Protein AF-A0A8X6SE92-F1 (afdb_monomer_lite)

Organism: Trichonephila clavipes (NCBI:txid2585209)

Sequence (86 aa):
MIWINPDQRKLQRILWRENMDEPIKTFELSTVTYGTTSAPFLATRTLKQLALDEAGNFPLGSSVVMSDMYIDDVLTGAETLLEAKN

Secondary structure (DSSP, 8-state):
--BPPGGGGGGSEEEE-SSTTSPPEEEE--B--TTSTTHHHHHHHHHHHHHHHTTTT-HHHHHHHHHSEETTEE----SSTTGGG-

Radius of gyration: 18.8 Å; chains: 1; bounding box: 49×23×49 Å

Foldseek 3Di:
DAFDDPVCQVVQKDWDDDDPPDDIDIDGDGHDDPPDPCLQVVQLVVLLVVLVVCCVVCVPVSVQSVPQDGRPDGDDDDPDPVVVVD

InterPro domains:
  IPR043502 DNA/RNA polymerase superfamily [SSF56672] (2-80)

pLDDT: mean 92.66, std 5.38, range [62.34, 98.0]

Structure (mmCIF, N/CA/C/O backbone):
data_AF-A0A8X6SE92-F1
#
_entry.id   AF-A0A8X6SE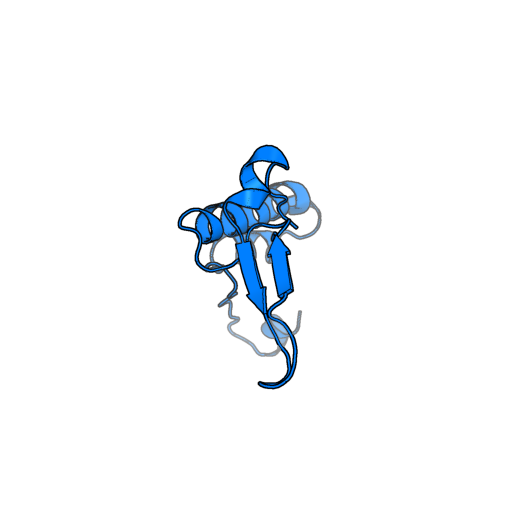92-F1
#
loop_
_atom_site.group_PDB
_atom_site.id
_atom_site.type_symbol
_atom_site.label_atom_id
_atom_site.label_alt_id
_atom_site.label_comp_id
_atom_site.label_asym_id
_atom_site.label_entity_id
_atom_site.label_seq_id
_atom_site.pdbx_PDB_ins_code
_atom_site.Cartn_x
_atom_site.Cartn_y
_atom_site.Cartn_z
_atom_site.occupancy
_atom_site.B_iso_or_equiv
_atom_site.auth_seq_id
_atom_site.auth_comp_id
_atom_site.auth_asym_id
_atom_site.auth_atom_id
_atom_site.pdbx_PDB_model_num
ATOM 1 N N . MET A 1 1 ? -5.410 -2.777 -3.311 1.00 79.50 1 MET A N 1
ATOM 2 C CA . MET A 1 1 ? -4.220 -2.197 -3.980 1.00 79.50 1 MET A CA 1
ATOM 3 C C . MET A 1 1 ? -4.641 -0.966 -4.766 1.00 79.50 1 MET A C 1
ATOM 5 O O . MET A 1 1 ? -5.697 -1.005 -5.387 1.00 79.50 1 MET A O 1
ATOM 9 N N . ILE A 1 2 ? -3.844 0.105 -4.736 1.00 90.62 2 ILE A N 1
ATOM 10 C CA . ILE A 1 2 ? -4.129 1.353 -5.461 1.00 90.62 2 ILE A CA 1
ATOM 11 C C . ILE A 1 2 ? -3.355 1.325 -6.779 1.00 90.62 2 ILE A C 1
ATOM 13 O O . ILE A 1 2 ? -2.124 1.325 -6.778 1.00 90.62 2 ILE A O 1
ATOM 17 N N . TRP A 1 3 ? -4.070 1.255 -7.899 1.00 94.62 3 TRP A N 1
ATOM 18 C CA . TRP A 1 3 ? -3.467 1.161 -9.227 1.00 94.62 3 TRP A CA 1
ATOM 19 C C . TRP A 1 3 ? -3.015 2.523 -9.741 1.00 94.62 3 TRP A C 1
ATOM 21 O O . TRP A 1 3 ? -3.725 3.519 -9.616 1.00 94.62 3 TRP A O 1
ATOM 31 N N . ILE A 1 4 ? -1.848 2.545 -10.378 1.00 93.81 4 ILE A N 1
ATOM 32 C CA . ILE A 1 4 ? -1.364 3.709 -11.115 1.00 93.81 4 ILE A CA 1
ATOM 33 C C . ILE A 1 4 ? -2.002 3.694 -12.498 1.00 93.81 4 ILE A C 1
ATOM 35 O O . ILE A 1 4 ? -2.065 2.644 -13.159 1.00 93.81 4 ILE A O 1
ATOM 39 N N . ASN A 1 5 ? -2.455 4.874 -12.930 1.00 94.50 5 ASN A N 1
ATOM 40 C CA . ASN A 1 5 ? -2.957 5.091 -14.279 1.00 94.50 5 ASN A CA 1
ATOM 41 C C . ASN A 1 5 ? -1.935 4.532 -15.294 1.00 94.50 5 ASN A C 1
ATOM 43 O O . ASN A 1 5 ? -0.761 4.903 -15.205 1.00 94.50 5 ASN A O 1
ATOM 47 N N . PRO A 1 6 ? -2.341 3.652 -16.232 1.00 96.38 6 PRO A N 1
ATOM 48 C CA . PRO A 1 6 ? -1.448 3.076 -17.237 1.00 96.38 6 PRO A CA 1
ATOM 49 C C . PRO A 1 6 ? -0.511 4.090 -17.908 1.00 96.38 6 PRO A C 1
ATOM 51 O O . PRO A 1 6 ? 0.682 3.815 -18.031 1.00 96.38 6 PRO A O 1
ATOM 54 N N . ASP A 1 7 ? -0.997 5.294 -18.219 1.00 97.00 7 ASP A N 1
ATOM 55 C CA . ASP A 1 7 ? -0.216 6.344 -18.890 1.00 97.00 7 ASP A CA 1
ATOM 56 C C . ASP A 1 7 ? 0.918 6.920 -18.022 1.00 97.00 7 ASP A C 1
ATOM 58 O O . ASP A 1 7 ? 1.879 7.506 -18.534 1.00 97.00 7 ASP A O 1
ATOM 62 N N . GLN A 1 8 ? 0.822 6.751 -16.700 1.00 94.62 8 GLN A N 1
ATOM 63 C CA . GLN A 1 8 ? 1.783 7.241 -15.711 1.00 94.62 8 GLN A CA 1
ATOM 64 C C . GLN A 1 8 ? 2.772 6.169 -15.236 1.00 94.62 8 GLN A C 1
ATOM 66 O O . GLN A 1 8 ? 3.773 6.517 -14.611 1.00 94.62 8 GLN A O 1
ATOM 71 N N . ARG A 1 9 ? 2.565 4.882 -15.549 1.00 94.50 9 ARG A N 1
ATOM 72 C CA . ARG A 1 9 ? 3.442 3.783 -15.080 1.00 94.50 9 ARG A CA 1
ATOM 73 C C . ARG A 1 9 ? 4.882 3.908 -15.573 1.00 94.50 9 ARG A C 1
ATOM 75 O O . ARG A 1 9 ? 5.814 3.598 -14.836 1.00 94.50 9 ARG A O 1
ATOM 82 N N . LYS A 1 10 ? 5.078 4.496 -16.756 1.00 94.88 10 LYS A N 1
ATOM 83 C CA . LYS A 1 10 ? 6.405 4.842 -17.295 1.00 94.88 10 LYS A CA 1
ATOM 84 C C . LYS A 1 10 ? 7.223 5.783 -16.399 1.00 94.88 10 LYS A C 1
ATOM 86 O O . LYS A 1 10 ? 8.442 5.826 -16.532 1.00 94.88 10 LYS A O 1
ATOM 91 N N . LEU A 1 11 ? 6.571 6.537 -15.506 1.00 93.31 11 LEU A N 1
ATOM 92 C CA . LEU A 1 11 ? 7.222 7.411 -14.520 1.00 93.31 11 LEU A CA 1
ATOM 93 C C . LEU A 1 11 ? 7.693 6.645 -13.274 1.00 93.31 11 LEU A C 1
ATOM 95 O O . LEU A 1 11 ? 8.370 7.217 -12.430 1.00 93.31 11 LEU A O 1
ATOM 99 N N . GLN A 1 12 ? 7.326 5.370 -13.147 1.00 94.06 12 GLN A N 1
ATOM 100 C CA . GLN A 1 12 ? 7.621 4.498 -12.010 1.00 94.06 12 GLN A CA 1
ATOM 101 C C . GLN A 1 12 ? 8.525 3.342 -12.450 1.00 94.06 12 GLN A C 1
ATOM 103 O O . GLN A 1 12 ? 8.258 2.171 -12.169 1.00 94.06 12 GLN A O 1
ATOM 108 N N . ARG A 1 13 ? 9.569 3.670 -13.219 1.00 95.06 13 ARG A N 1
ATOM 109 C CA . ARG A 1 13 ? 10.527 2.690 -13.732 1.00 95.06 13 ARG A CA 1
ATOM 110 C C . ARG A 1 13 ? 11.597 2.373 -12.705 1.00 95.06 13 ARG A C 1
ATOM 112 O O . ARG A 1 13 ? 12.187 3.279 -12.125 1.00 95.06 13 ARG A O 1
ATOM 119 N N . ILE A 1 14 ? 11.893 1.089 -12.561 1.00 95.38 14 ILE A N 1
ATOM 120 C CA . ILE A 1 14 ? 13.028 0.603 -11.782 1.00 95.38 14 ILE A CA 1
ATOM 121 C C . ILE A 1 14 ? 13.955 -0.223 -12.667 1.00 95.38 14 ILE A C 1
ATOM 123 O O . ILE A 1 14 ? 13.521 -0.859 -13.631 1.00 95.38 14 ILE A O 1
ATOM 127 N N . LEU A 1 15 ? 15.235 -0.208 -12.316 1.00 96.81 15 LEU A N 1
ATOM 128 C CA . LEU A 1 15 ? 16.255 -1.064 -12.904 1.00 96.81 15 LEU A CA 1
ATOM 129 C C . LEU A 1 15 ? 16.553 -2.200 -11.931 1.00 96.81 15 LEU A C 1
ATOM 131 O O . LEU A 1 15 ? 16.694 -1.963 -10.732 1.00 96.81 15 LEU A O 1
ATOM 135 N N . TRP A 1 16 ? 16.657 -3.421 -12.440 1.00 97.25 16 TRP A N 1
ATOM 136 C CA . TRP A 1 16 ? 16.913 -4.599 -11.620 1.00 97.25 16 TRP A CA 1
ATOM 137 C C . TRP A 1 16 ? 17.798 -5.605 -12.349 1.00 97.25 16 TRP A C 1
ATOM 139 O O . TRP A 1 16 ? 17.637 -5.848 -13.543 1.00 97.25 16 TRP A O 1
ATOM 149 N N . ARG A 1 17 ? 18.708 -6.228 -11.608 1.00 97.75 17 ARG A N 1
ATOM 150 C CA . ARG A 1 17 ? 19.462 -7.419 -12.010 1.00 97.75 17 ARG A CA 1
ATOM 151 C C . ARG A 1 17 ? 19.786 -8.217 -10.756 1.00 97.75 17 ARG A C 1
ATOM 153 O O . ARG A 1 17 ? 19.957 -7.622 -9.696 1.00 97.75 17 ARG A O 1
ATOM 160 N N . GLU A 1 18 ? 19.868 -9.532 -10.889 1.00 96.56 18 GLU A N 1
ATOM 161 C CA . GLU A 1 18 ? 20.188 -10.417 -9.767 1.00 96.56 18 GLU A CA 1
ATOM 162 C C . GLU A 1 18 ? 21.701 -10.471 -9.525 1.00 96.56 18 GLU A C 1
ATOM 164 O O . GLU A 1 18 ? 22.160 -10.296 -8.400 1.00 96.56 18 GLU A O 1
ATOM 169 N N . ASN A 1 19 ? 22.476 -10.591 -10.607 1.00 96.50 19 ASN A N 1
ATOM 170 C CA . ASN A 1 19 ? 23.930 -10.726 -10.578 1.00 96.50 19 ASN A CA 1
ATOM 171 C C . ASN A 1 19 ? 24.605 -9.699 -11.501 1.00 96.50 19 ASN A C 1
ATOM 173 O O . ASN A 1 19 ? 23.981 -9.172 -12.423 1.00 96.50 19 ASN A O 1
ATOM 177 N N . MET A 1 20 ? 25.894 -9.416 -11.285 1.00 95.38 20 MET A N 1
ATOM 178 C CA . MET A 1 20 ? 26.647 -8.431 -12.084 1.00 95.38 20 MET A CA 1
ATOM 179 C C . MET A 1 20 ? 26.793 -8.825 -13.559 1.00 95.38 20 MET A C 1
ATOM 181 O O . MET A 1 20 ? 26.859 -7.934 -14.407 1.00 95.38 20 MET A O 1
ATOM 185 N N . ASP A 1 21 ? 26.802 -10.129 -13.838 1.00 97.06 21 ASP A N 1
ATOM 186 C CA . ASP A 1 21 ? 26.964 -10.702 -15.178 1.00 97.06 21 ASP A CA 1
ATOM 187 C C . ASP A 1 21 ? 25.656 -10.720 -15.988 1.00 97.06 21 ASP A C 1
ATOM 189 O O . ASP A 1 21 ? 25.666 -10.971 -17.193 1.00 97.06 21 ASP A O 1
ATOM 193 N N . GLU A 1 22 ? 24.517 -10.439 -15.349 1.00 97.00 22 GLU A N 1
ATOM 194 C CA . GLU A 1 22 ? 2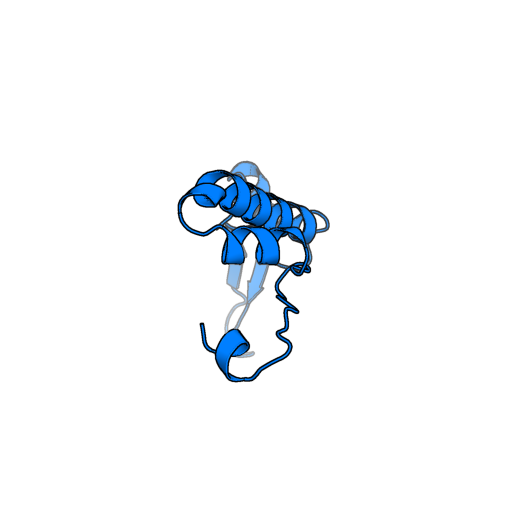3.221 -10.383 -16.020 1.00 97.00 22 GLU A CA 1
ATOM 195 C C . GLU A 1 22 ? 22.923 -8.996 -16.607 1.00 97.00 22 GLU A C 1
ATOM 197 O O . GLU A 1 22 ? 23.271 -7.964 -16.014 1.00 97.00 22 GLU A O 1
ATOM 202 N N . PRO A 1 23 ? 22.206 -8.937 -17.747 1.00 97.25 23 PRO A N 1
ATOM 203 C CA . PRO A 1 23 ? 21.733 -7.673 -18.287 1.00 97.25 23 PRO A CA 1
ATOM 204 C C . PRO A 1 23 ? 20.755 -7.000 -17.317 1.00 97.25 23 PRO A C 1
ATOM 206 O O . PRO A 1 23 ? 19.891 -7.646 -16.718 1.00 97.25 23 PRO A O 1
ATOM 209 N N . ILE A 1 24 ? 20.857 -5.674 -17.205 1.00 97.38 24 ILE A N 1
ATOM 210 C CA . ILE A 1 24 ? 19.909 -4.871 -16.428 1.00 97.38 24 ILE A CA 1
ATOM 211 C C . ILE A 1 24 ? 18.527 -4.958 -17.082 1.00 97.38 24 ILE A C 1
ATOM 213 O O . ILE A 1 24 ? 18.357 -4.635 -18.257 1.00 97.38 24 ILE A O 1
ATOM 217 N N . LYS A 1 25 ? 17.534 -5.367 -16.294 1.00 97.81 25 LYS A N 1
ATOM 218 C CA . LYS A 1 25 ? 16.117 -5.389 -16.657 1.00 97.81 25 LYS A CA 1
ATOM 219 C C . LYS A 1 25 ? 15.465 -4.079 -16.221 1.00 97.81 25 LYS A C 1
ATOM 221 O O . LYS A 1 25 ? 15.816 -3.520 -15.182 1.00 97.81 25 LYS A O 1
ATOM 226 N N . THR A 1 26 ? 14.483 -3.624 -16.991 1.00 97.56 26 THR A N 1
ATOM 227 C CA . THR A 1 26 ? 13.664 -2.451 -16.659 1.00 97.56 26 THR A CA 1
ATOM 228 C C . THR A 1 26 ? 12.241 -2.905 -16.376 1.00 97.56 26 THR A C 1
ATOM 230 O O . THR A 1 26 ? 11.649 -3.609 -17.193 1.00 97.56 26 THR A O 1
ATOM 233 N N . PHE A 1 27 ? 11.684 -2.475 -15.248 1.00 96.06 27 PHE A N 1
ATOM 234 C CA . PHE A 1 27 ? 10.309 -2.769 -14.849 1.00 96.06 27 PHE A CA 1
ATOM 235 C C . PHE A 1 27 ? 9.523 -1.479 -14.630 1.00 96.06 27 PHE A C 1
ATOM 237 O O . PHE A 1 27 ? 10.100 -0.463 -14.253 1.00 96.06 27 PHE A O 1
ATOM 244 N N . GLU A 1 28 ? 8.209 -1.530 -14.839 1.00 96.00 28 GLU A N 1
ATOM 245 C CA . GLU A 1 28 ? 7.278 -0.440 -14.531 1.00 96.00 28 GLU A CA 1
ATOM 246 C C . GLU A 1 28 ? 6.339 -0.873 -13.405 1.00 96.00 28 GLU A C 1
ATOM 248 O O . GLU A 1 28 ? 5.606 -1.860 -13.530 1.00 96.00 28 GLU A O 1
ATOM 253 N N . LEU A 1 29 ? 6.353 -0.138 -12.293 1.00 95.12 29 LEU A N 1
ATOM 254 C CA . LEU A 1 29 ? 5.482 -0.435 -11.161 1.00 95.12 29 LEU A CA 1
ATOM 255 C C . LEU A 1 29 ? 4.038 -0.054 -11.500 1.00 95.12 29 LEU A C 1
ATOM 257 O O . LEU A 1 29 ? 3.747 1.046 -11.970 1.00 95.12 29 LEU A O 1
ATOM 261 N N . SER A 1 30 ? 3.115 -0.987 -11.268 1.00 95.94 30 SER A N 1
ATOM 262 C CA . SER A 1 30 ? 1.703 -0.809 -11.632 1.00 95.94 30 SER A CA 1
ATOM 263 C C . SER A 1 30 ? 0.835 -0.276 -10.493 1.00 95.94 30 SER A C 1
ATOM 265 O O . SER A 1 30 ? -0.286 0.170 -10.736 1.00 95.94 30 SER A O 1
ATOM 267 N N . THR A 1 31 ? 1.336 -0.303 -9.262 1.00 94.69 31 THR A N 1
ATOM 268 C CA . THR A 1 31 ? 0.628 0.141 -8.058 1.00 94.69 31 THR A CA 1
ATOM 269 C C . THR A 1 31 ? 1.389 1.259 -7.371 1.00 94.69 31 THR A C 1
ATOM 271 O O . THR A 1 31 ? 2.608 1.366 -7.503 1.00 94.69 31 THR A O 1
ATOM 274 N N . VAL A 1 32 ? 0.664 2.085 -6.618 1.00 91.12 32 VAL A N 1
ATOM 275 C CA . VAL A 1 32 ? 1.270 3.086 -5.740 1.00 91.12 32 VAL A CA 1
ATOM 276 C C . VAL A 1 32 ? 2.190 2.363 -4.756 1.00 91.12 32 VAL A C 1
ATOM 278 O O . VAL A 1 32 ? 1.771 1.427 -4.080 1.00 91.12 32 VAL A O 1
ATOM 281 N N . THR A 1 33 ? 3.447 2.788 -4.725 1.00 86.75 33 THR A N 1
ATOM 282 C CA . THR A 1 33 ? 4.521 2.244 -3.889 1.00 86.75 33 THR A CA 1
ATOM 283 C C . THR A 1 33 ? 5.041 3.329 -2.947 1.00 86.75 33 THR A C 1
ATOM 285 O O . THR A 1 33 ? 4.827 4.528 -3.174 1.00 86.75 33 THR A O 1
ATOM 288 N N . TYR A 1 34 ? 5.765 2.905 -1.911 1.00 79.69 34 TYR A N 1
ATOM 289 C CA . TYR A 1 34 ? 6.612 3.770 -1.100 1.00 79.69 34 TYR A CA 1
ATOM 290 C C . TYR A 1 34 ? 7.514 4.652 -1.976 1.00 79.69 34 TYR A C 1
ATOM 292 O O . TYR A 1 34 ? 7.904 4.271 -3.083 1.00 79.69 34 TYR A O 1
ATOM 300 N N . GLY A 1 35 ? 7.841 5.841 -1.470 1.00 83.19 35 GLY A N 1
ATOM 301 C CA . GLY A 1 35 ? 8.723 6.798 -2.144 1.00 83.19 35 GLY A CA 1
ATOM 302 C C . GLY A 1 35 ? 8.015 7.809 -3.051 1.00 83.19 35 GLY A C 1
ATOM 303 O O . GLY A 1 35 ? 8.633 8.795 -3.441 1.00 83.19 35 GLY A O 1
ATOM 304 N N . THR A 1 36 ? 6.720 7.639 -3.340 1.00 85.88 36 THR A N 1
ATOM 305 C CA . THR A 1 36 ? 5.927 8.695 -3.995 1.00 85.88 36 THR A CA 1
ATOM 306 C C . THR A 1 36 ? 5.298 9.624 -2.956 1.00 85.88 36 THR A C 1
ATOM 308 O O . THR A 1 36 ? 4.756 9.164 -1.952 1.00 85.88 36 THR A O 1
ATOM 311 N N . THR A 1 37 ? 5.321 10.941 -3.198 1.00 87.50 37 THR A N 1
ATOM 312 C CA . THR A 1 37 ? 4.790 11.951 -2.258 1.00 87.50 37 THR A CA 1
ATOM 313 C C . THR A 1 37 ? 3.323 11.709 -1.891 1.00 87.50 37 THR A C 1
ATOM 315 O O . THR A 1 37 ? 2.908 11.985 -0.770 1.00 87.50 37 THR A O 1
ATOM 318 N N . SER A 1 38 ? 2.528 11.167 -2.816 1.00 89.62 38 SER A N 1
ATOM 319 C CA . SER A 1 38 ? 1.105 10.892 -2.604 1.00 89.62 38 SER A CA 1
ATOM 320 C C . SER A 1 38 ? 0.810 9.552 -1.925 1.00 89.62 38 SER A C 1
ATOM 322 O O . SER A 1 38 ? -0.320 9.362 -1.477 1.00 89.62 38 SER A O 1
ATOM 324 N N . ALA A 1 39 ? 1.766 8.616 -1.850 1.00 89.88 39 ALA A N 1
ATOM 325 C CA . ALA A 1 39 ? 1.508 7.272 -1.324 1.00 89.88 39 ALA A CA 1
ATOM 326 C C . ALA A 1 39 ? 0.928 7.261 0.102 1.00 89.88 39 ALA A C 1
ATOM 328 O O . ALA A 1 39 ? -0.107 6.614 0.285 1.00 89.88 39 ALA A O 1
ATOM 329 N N . PRO A 1 40 ? 1.488 8.005 1.081 1.00 89.38 40 PRO A N 1
ATOM 330 C CA . PRO A 1 40 ? 0.968 8.003 2.450 1.00 89.38 40 PRO A CA 1
ATOM 331 C C . PRO A 1 40 ? -0.492 8.447 2.530 1.00 89.38 40 PRO A C 1
ATOM 333 O O . PRO A 1 40 ? -1.316 7.818 3.197 1.00 89.38 40 PRO A O 1
ATOM 336 N N . PHE A 1 41 ? -0.831 9.512 1.800 1.00 90.50 41 PHE A N 1
ATOM 337 C CA . PHE A 1 41 ? -2.187 10.042 1.768 1.00 90.50 41 PHE A CA 1
ATOM 338 C C . PHE A 1 41 ? -3.162 9.053 1.127 1.00 90.50 41 PHE A C 1
ATOM 340 O O . PHE A 1 41 ? -4.222 8.787 1.689 1.00 90.50 41 PHE A O 1
ATOM 347 N N . LEU A 1 42 ? -2.806 8.489 -0.031 1.00 91.62 42 LEU A N 1
ATOM 348 C CA . LEU A 1 42 ? -3.677 7.573 -0.769 1.00 91.62 42 LEU A CA 1
ATOM 349 C C . LEU A 1 42 ? -3.951 6.284 0.019 1.00 91.62 42 LEU A C 1
ATOM 351 O O . LEU A 1 42 ? -5.103 5.847 0.083 1.00 91.62 42 LEU A O 1
ATOM 355 N N . ALA A 1 43 ? -2.925 5.708 0.654 1.00 89.38 43 ALA A N 1
ATOM 356 C CA . ALA A 1 43 ? -3.071 4.535 1.515 1.00 89.38 43 ALA A CA 1
ATOM 357 C C . ALA A 1 43 ? -3.997 4.833 2.706 1.00 89.38 43 ALA A C 1
ATOM 359 O O . ALA A 1 43 ? -5.035 4.187 2.863 1.00 89.38 43 ALA A O 1
ATOM 360 N N . THR A 1 44 ? -3.691 5.891 3.463 1.00 90.62 44 THR A N 1
ATOM 361 C CA . THR A 1 44 ? -4.464 6.286 4.651 1.00 90.62 44 THR A CA 1
ATOM 362 C C . THR A 1 44 ? -5.917 6.620 4.300 1.00 90.62 44 THR A C 1
ATOM 364 O O . THR A 1 44 ? -6.845 6.189 4.980 1.00 90.62 44 THR A O 1
ATOM 367 N N . ARG A 1 45 ? -6.162 7.367 3.214 1.00 92.38 45 ARG A N 1
ATOM 368 C CA . ARG A 1 45 ? -7.521 7.764 2.805 1.00 92.38 45 ARG A CA 1
ATOM 369 C C . ARG A 1 45 ? -8.382 6.569 2.398 1.00 92.38 45 ARG A C 1
ATOM 371 O O . ARG A 1 45 ? -9.587 6.598 2.656 1.00 92.38 45 ARG A O 1
ATOM 378 N N . THR A 1 46 ? -7.778 5.561 1.768 1.00 93.31 46 THR A N 1
ATOM 379 C CA . THR A 1 46 ? -8.462 4.322 1.369 1.00 93.31 46 THR A CA 1
ATOM 380 C C . THR A 1 46 ? -8.878 3.518 2.598 1.00 93.31 46 THR A C 1
ATOM 382 O O . THR A 1 46 ? -10.031 3.110 2.690 1.00 93.31 46 THR A O 1
ATOM 385 N N . LEU A 1 47 ? -7.981 3.364 3.577 1.00 93.44 47 LEU A N 1
ATOM 386 C CA . LEU A 1 47 ? -8.276 2.662 4.831 1.00 93.44 47 LEU A CA 1
ATOM 387 C C . LEU A 1 47 ? -9.349 3.387 5.650 1.00 93.44 47 LEU A C 1
ATOM 389 O O . LEU A 1 47 ? -10.290 2.755 6.120 1.00 93.44 47 LEU A O 1
ATOM 393 N N . LYS A 1 48 ? -9.292 4.721 5.719 1.00 94.31 48 LYS A N 1
ATOM 394 C CA . LYS A 1 48 ? -10.356 5.517 6.346 1.00 94.31 48 LYS A CA 1
ATOM 395 C C . LYS A 1 48 ? -11.704 5.370 5.644 1.00 94.31 48 LYS A C 1
ATOM 397 O O . LYS A 1 48 ? -12.722 5.352 6.319 1.00 94.31 48 LYS A O 1
ATOM 402 N N . GLN A 1 49 ? -11.735 5.262 4.311 1.00 95.94 49 GLN A N 1
ATOM 403 C CA . GLN A 1 49 ? -12.999 5.007 3.613 1.00 95.94 49 GLN A CA 1
ATOM 404 C C . GLN A 1 49 ? -13.566 3.643 3.994 1.00 95.94 49 GLN A C 1
ATOM 406 O O . GLN A 1 49 ? -14.733 3.559 4.346 1.00 95.94 49 GLN A O 1
ATOM 411 N N . LEU A 1 50 ? -12.720 2.611 3.987 1.00 95.56 50 LEU A N 1
ATOM 412 C CA . LEU A 1 50 ? -13.124 1.261 4.360 1.00 95.56 50 LEU A CA 1
ATOM 413 C C . LEU A 1 50 ? -13.684 1.215 5.789 1.00 95.56 50 LEU A C 1
ATOM 415 O O . LEU A 1 50 ? -14.718 0.603 6.015 1.00 95.56 50 LEU A O 1
ATOM 419 N N . ALA A 1 51 ? -13.048 1.911 6.735 1.00 96.06 51 ALA A N 1
ATOM 420 C CA . ALA A 1 51 ? -13.546 2.026 8.104 1.00 96.06 51 ALA A CA 1
ATOM 421 C C . ALA A 1 51 ? -14.917 2.715 8.189 1.00 96.06 51 ALA A C 1
ATOM 423 O O . ALA A 1 51 ? -15.739 2.344 9.018 1.00 96.06 51 ALA A O 1
ATOM 424 N N . LEU A 1 52 ? -15.191 3.711 7.342 1.00 97.44 52 LEU A N 1
ATOM 425 C CA . LEU A 1 52 ? -16.513 4.342 7.291 1.00 97.44 52 LEU A CA 1
ATOM 426 C C . LEU A 1 52 ? -17.568 3.402 6.701 1.00 97.44 52 LEU A C 1
ATOM 428 O O . LEU A 1 52 ? -18.666 3.309 7.244 1.00 97.44 52 LEU A O 1
ATOM 432 N N . ASP A 1 53 ? -17.228 2.706 5.616 1.00 98.00 53 ASP A N 1
ATOM 433 C CA . ASP A 1 53 ? -18.142 1.803 4.912 1.00 98.00 53 ASP A CA 1
ATOM 434 C C . ASP A 1 53 ? -18.508 0.586 5.785 1.00 98.00 53 ASP A C 1
ATOM 436 O O . ASP A 1 53 ? -19.653 0.135 5.793 1.00 98.00 53 ASP A O 1
ATOM 440 N N . GLU A 1 54 ? -17.553 0.101 6.582 1.00 97.50 54 GLU A N 1
ATOM 441 C CA . GLU A 1 54 ? -17.676 -1.097 7.417 1.00 97.50 54 GLU A CA 1
ATOM 442 C C . GLU A 1 54 ? -17.973 -0.803 8.898 1.00 97.50 54 GLU A C 1
ATOM 444 O O . GLU A 1 54 ? -18.031 -1.722 9.721 1.00 97.50 54 GLU A O 1
ATOM 449 N N . ALA A 1 55 ? -18.226 0.462 9.255 1.00 96.50 55 ALA A N 1
ATOM 450 C CA . ALA A 1 55 ? -18.468 0.888 10.636 1.00 96.50 55 ALA A CA 1
ATOM 451 C C . ALA A 1 55 ? -19.622 0.136 11.318 1.00 96.50 55 ALA A C 1
ATOM 453 O O . ALA A 1 55 ? -19.580 -0.103 12.525 1.00 96.50 55 ALA A O 1
ATOM 454 N N . GLY A 1 56 ? -20.646 -0.256 10.552 1.00 97.50 56 GLY A N 1
ATOM 455 C CA . GLY A 1 56 ? -21.775 -1.038 11.061 1.00 97.50 56 GLY A CA 1
ATOM 456 C C . GLY A 1 56 ? -21.419 -2.490 11.391 1.00 97.50 56 GLY A C 1
ATOM 457 O O . GLY A 1 56 ? -21.981 -3.053 12.328 1.00 97.50 56 GLY A O 1
ATOM 458 N N . ASN A 1 57 ? -20.475 -3.081 10.655 1.00 97.75 57 ASN A N 1
ATOM 459 C CA . ASN A 1 57 ? -20.057 -4.473 10.825 1.00 97.75 57 ASN A CA 1
ATOM 460 C C . ASN A 1 57 ? -18.917 -4.605 11.846 1.00 97.75 57 ASN A C 1
ATOM 462 O O . ASN A 1 57 ? -18.878 -5.566 12.612 1.00 97.75 57 ASN A O 1
ATOM 466 N N . PHE A 1 58 ? -18.003 -3.629 11.877 1.00 95.69 58 PHE A N 1
ATOM 467 C CA . PHE A 1 58 ? -16.790 -3.655 12.696 1.00 95.69 58 PHE A CA 1
ATOM 468 C C . PHE A 1 58 ? -16.576 -2.314 13.417 1.00 95.69 58 PHE A C 1
ATOM 470 O O . PHE A 1 58 ? -15.622 -1.594 13.108 1.00 95.69 58 PHE A O 1
ATOM 477 N N . PRO A 1 59 ? -17.428 -1.946 14.390 1.00 95.00 59 PRO A N 1
ATOM 478 C CA . PRO A 1 59 ? -17.378 -0.627 15.025 1.00 95.00 59 PRO A CA 1
ATOM 479 C C . PRO A 1 59 ? -16.052 -0.357 15.753 1.00 95.00 59 PRO A C 1
ATOM 481 O O . PRO A 1 59 ? -15.493 0.732 15.620 1.00 95.00 59 PRO A O 1
ATOM 484 N N . LEU A 1 60 ? -15.504 -1.351 16.465 1.00 93.38 60 LEU A N 1
ATOM 485 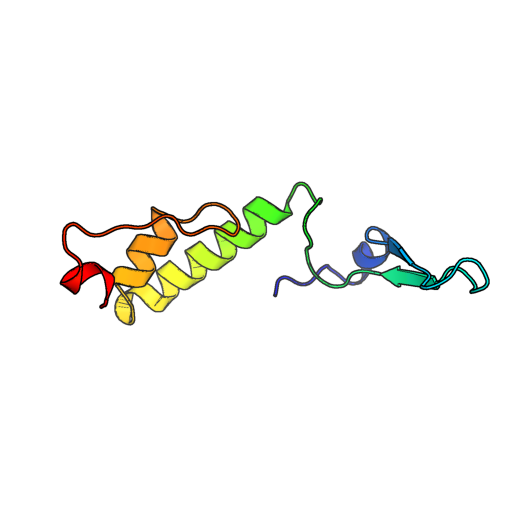C CA . LEU A 1 60 ? -14.223 -1.210 17.168 1.00 93.38 60 LEU A CA 1
ATOM 486 C C . LEU A 1 60 ? -13.055 -1.056 16.184 1.00 93.38 60 LEU A C 1
ATOM 488 O O . LEU A 1 60 ? -12.307 -0.086 16.266 1.00 93.38 60 LEU A O 1
ATOM 492 N N . GLY A 1 61 ? -12.944 -1.965 15.210 1.00 93.62 61 GLY A N 1
ATOM 493 C CA . GLY A 1 61 ? -11.895 -1.907 14.186 1.00 93.62 61 GLY A CA 1
ATOM 494 C C . GLY A 1 61 ? -11.949 -0.617 13.368 1.00 93.62 61 GLY A C 1
ATOM 495 O O . GLY A 1 61 ? -10.916 -0.021 13.076 1.00 93.62 61 GLY A O 1
ATOM 496 N N . SER A 1 62 ? -13.152 -0.127 13.072 1.00 95.75 62 SER A N 1
ATOM 497 C CA . SER A 1 62 ? -13.342 1.138 12.363 1.00 95.75 62 SER A CA 1
ATOM 498 C C . SER A 1 62 ? -12.879 2.331 13.194 1.00 95.75 62 SER A C 1
ATOM 500 O O . SER A 1 62 ? -12.210 3.214 12.662 1.00 95.75 62 SER A O 1
ATOM 502 N N . SER A 1 63 ? -13.162 2.343 14.501 1.00 95.12 63 SER A N 1
ATOM 503 C CA . SER A 1 63 ? -12.642 3.374 15.405 1.00 95.12 63 SER A CA 1
ATOM 504 C C . SER A 1 63 ? -11.112 3.376 15.422 1.00 95.12 63 SER A C 1
ATOM 506 O O . SER A 1 63 ? -10.513 4.427 15.217 1.00 95.12 63 SER A O 1
ATOM 508 N N . VAL A 1 64 ? -10.492 2.201 15.574 1.00 95.06 64 VAL A N 1
ATOM 509 C CA . VAL A 1 64 ? -9.028 2.037 15.587 1.00 95.06 64 VAL A CA 1
ATOM 510 C C . VAL A 1 64 ? -8.395 2.538 14.288 1.00 95.06 64 VAL A C 1
ATOM 512 O O . VAL A 1 64 ? -7.460 3.330 14.319 1.00 95.06 64 VAL A O 1
ATOM 515 N N . VAL A 1 65 ? -8.924 2.152 13.124 1.00 94.69 65 VAL A N 1
ATOM 516 C CA . VAL A 1 65 ? -8.408 2.628 11.825 1.00 94.69 65 VAL A CA 1
ATOM 517 C C . VAL A 1 65 ? -8.527 4.152 11.691 1.00 94.69 65 VAL A C 1
ATOM 519 O O . VAL A 1 65 ? -7.697 4.796 11.046 1.00 94.69 65 VAL A O 1
ATOM 522 N N . MET A 1 66 ? -9.551 4.754 12.296 1.00 94.25 66 MET A N 1
ATOM 523 C CA . MET A 1 66 ? -9.785 6.193 12.217 1.00 94.25 66 MET A CA 1
ATOM 524 C C . MET A 1 66 ? -8.867 7.012 13.133 1.00 94.25 66 MET A C 1
ATOM 526 O O . MET A 1 66 ? -8.492 8.122 12.732 1.00 94.25 66 MET A O 1
ATOM 530 N N . SER A 1 67 ? -8.510 6.493 14.313 1.00 92.94 67 SER A N 1
ATOM 531 C CA . SER A 1 67 ? -7.736 7.212 15.336 1.00 92.94 67 SER A CA 1
ATOM 532 C C . SER A 1 67 ? -6.266 6.799 15.438 1.00 92.94 67 SER A C 1
ATOM 534 O O . SER A 1 67 ? -5.421 7.663 15.666 1.00 92.94 67 SER A O 1
ATOM 536 N N . ASP A 1 68 ? -5.955 5.520 15.221 1.00 92.75 68 ASP A N 1
ATOM 537 C CA . ASP A 1 68 ? -4.697 4.898 15.671 1.00 92.75 68 ASP A CA 1
ATOM 538 C C . ASP A 1 68 ? -3.800 4.446 14.507 1.00 92.75 68 ASP A C 1
ATOM 540 O O . ASP A 1 68 ? -2.740 3.847 14.705 1.00 92.75 68 ASP A O 1
ATOM 544 N N . MET A 1 69 ? -4.227 4.706 13.272 1.00 89.69 69 MET A N 1
ATOM 545 C CA . MET A 1 69 ? -3.491 4.338 12.069 1.00 89.69 69 MET A CA 1
ATOM 546 C C . MET A 1 69 ? -2.567 5.462 11.601 1.00 89.69 69 MET A C 1
ATOM 548 O O . MET A 1 69 ? -2.998 6.600 11.382 1.00 89.69 69 MET A O 1
ATOM 552 N N . TYR A 1 70 ? -1.309 5.114 11.344 1.00 85.19 70 TYR A N 1
ATOM 553 C CA . TYR A 1 70 ? -0.319 5.986 10.734 1.00 85.19 70 TYR A CA 1
ATOM 554 C C . TYR A 1 70 ? 0.355 5.283 9.554 1.00 85.19 70 TYR A C 1
ATOM 556 O O . TYR A 1 70 ? 1.236 4.452 9.736 1.00 85.19 70 TYR A O 1
ATOM 564 N N . ILE A 1 71 ? -0.046 5.658 8.335 1.00 82.75 71 ILE A N 1
ATOM 565 C CA . ILE A 1 71 ? 0.446 5.078 7.075 1.00 82.75 71 ILE A CA 1
ATOM 566 C C . ILE A 1 71 ? 0.245 3.553 7.048 1.00 82.75 71 ILE A C 1
ATOM 568 O O . ILE A 1 71 ? -0.846 3.105 6.700 1.00 82.75 71 ILE A O 1
ATOM 572 N N . ASP A 1 72 ? 1.279 2.780 7.364 1.00 83.00 72 ASP A N 1
ATOM 573 C CA . ASP A 1 72 ? 1.317 1.321 7.374 1.00 83.00 72 ASP A CA 1
ATOM 574 C C . ASP A 1 72 ? 1.301 0.713 8.784 1.00 83.00 72 ASP A C 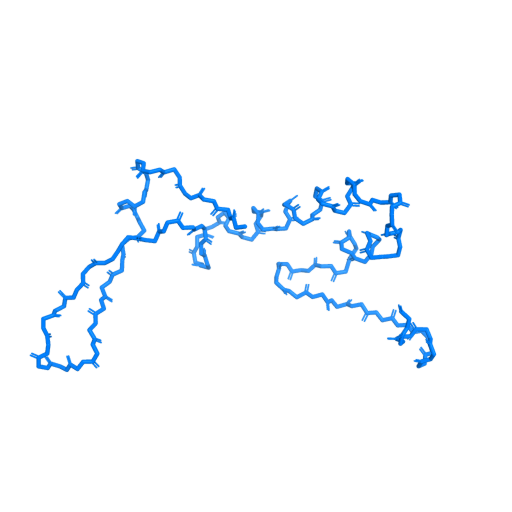1
ATOM 576 O O . ASP A 1 72 ? 1.083 -0.492 8.911 1.00 83.00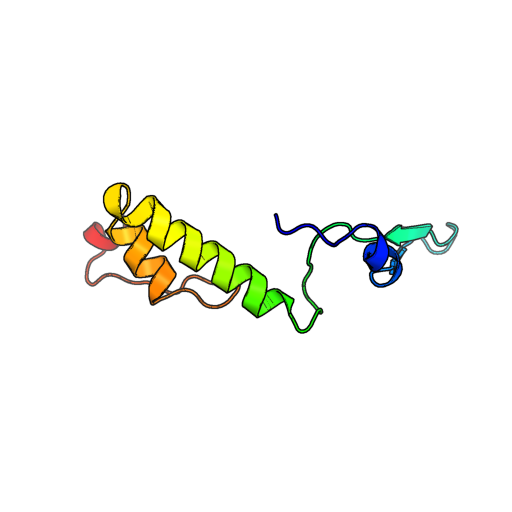 72 ASP A O 1
ATOM 580 N N . ASP A 1 73 ? 1.422 1.534 9.828 1.00 88.94 73 ASP A N 1
ATOM 581 C CA . ASP A 1 73 ? 1.366 1.102 11.221 1.00 88.94 73 ASP A CA 1
ATOM 582 C C . ASP A 1 73 ? -0.011 1.351 11.852 1.00 88.94 73 ASP A C 1
ATOM 584 O O . ASP A 1 73 ? -0.674 2.365 11.611 1.00 88.94 73 ASP A O 1
ATOM 588 N N . VAL A 1 74 ? -0.421 0.431 12.726 1.00 92.31 74 VAL A N 1
ATOM 589 C CA . VAL A 1 74 ? -1.560 0.603 13.635 1.00 92.31 74 VAL A CA 1
ATOM 590 C C . VAL A 1 74 ? -1.033 0.504 15.058 1.00 92.31 74 VAL A C 1
ATOM 592 O O . VAL A 1 74 ? -0.571 -0.555 15.483 1.00 92.31 74 VAL A O 1
ATOM 595 N N . LEU A 1 75 ? -1.102 1.610 15.794 1.00 91.94 75 LEU A N 1
ATOM 596 C CA . LEU A 1 75 ? -0.649 1.699 17.180 1.00 91.94 75 LEU A CA 1
ATOM 597 C C . LEU A 1 75 ? -1.854 1.882 18.097 1.00 91.94 75 LEU A C 1
ATOM 599 O O . LEU A 1 75 ? -2.162 2.991 18.523 1.00 91.94 75 LEU A O 1
ATOM 603 N N . THR A 1 76 ? -2.529 0.773 18.386 1.00 93.25 76 THR A N 1
ATOM 604 C CA . THR A 1 76 ? -3.683 0.730 19.293 1.00 93.25 76 THR A CA 1
ATOM 605 C C . THR A 1 76 ? -3.338 0.012 20.598 1.00 93.25 76 THR A C 1
ATOM 607 O O . THR A 1 76 ? -2.288 -0.626 20.713 1.00 93.25 76 THR A O 1
ATOM 610 N N . GLY A 1 77 ? -4.205 0.113 21.602 1.00 92.06 77 GLY A N 1
ATOM 611 C CA . GLY A 1 77 ? -3.976 -0.473 22.919 1.00 92.06 77 GLY A CA 1
ATOM 612 C C . GLY A 1 77 ? -5.266 -0.746 23.681 1.00 92.06 77 GLY A C 1
ATOM 613 O O . GLY A 1 77 ? -6.343 -0.302 23.292 1.00 92.06 77 GLY A O 1
ATOM 614 N N . ALA A 1 78 ? -5.138 -1.481 24.784 1.00 92.62 78 ALA A N 1
ATOM 615 C CA . ALA A 1 78 ? -6.221 -1.737 25.724 1.00 92.62 78 ALA A CA 1
ATOM 616 C C . ALA A 1 78 ? -5.689 -1.744 27.163 1.00 92.62 78 ALA A C 1
ATOM 618 O O . ALA A 1 78 ? -4.505 -2.002 27.392 1.00 92.62 78 ALA A O 1
ATOM 619 N N . GLU A 1 79 ? -6.573 -1.497 28.130 1.00 93.69 79 GLU A N 1
ATOM 620 C CA . GLU A 1 79 ? -6.231 -1.437 29.558 1.00 93.69 79 GLU A CA 1
ATOM 621 C C . GLU A 1 79 ? -5.971 -2.832 30.146 1.00 93.69 79 GLU A C 1
ATOM 623 O O . GLU A 1 79 ? -5.239 -2.991 31.125 1.00 93.69 79 GLU A O 1
ATOM 628 N N . THR A 1 80 ? -6.550 -3.873 29.539 1.00 95.38 80 THR A N 1
ATOM 629 C CA . THR A 1 80 ? -6.385 -5.258 29.983 1.00 95.38 80 THR A CA 1
ATOM 630 C C . THR A 1 80 ? -5.949 -6.194 28.860 1.00 95.38 80 THR A C 1
ATOM 632 O O . THR A 1 80 ? -6.286 -6.028 27.688 1.00 95.38 80 THR A O 1
ATOM 635 N N . LEU A 1 81 ? -5.250 -7.270 29.236 1.00 93.06 81 LEU A N 1
ATOM 636 C CA . LEU A 1 81 ? -4.877 -8.332 28.297 1.00 93.06 81 LEU A CA 1
ATOM 637 C C . LEU A 1 81 ? -6.103 -9.037 27.697 1.00 93.06 81 LEU A C 1
ATOM 639 O O . LEU A 1 81 ? -6.010 -9.595 26.609 1.00 93.06 81 LEU A O 1
ATOM 643 N N . LEU A 1 82 ? -7.227 -9.066 28.421 1.00 93.69 82 LEU A N 1
ATOM 644 C CA . LEU A 1 82 ? -8.459 -9.667 27.918 1.00 93.69 82 LEU A CA 1
ATOM 645 C C . LEU A 1 82 ? -9.049 -8.819 26.788 1.00 93.69 82 LEU A C 1
ATOM 647 O O . LEU A 1 82 ? -9.400 -9.368 25.753 1.00 93.69 82 LEU A O 1
ATOM 651 N N . GLU A 1 83 ? -9.108 -7.500 26.967 1.00 88.81 83 GLU A N 1
ATOM 652 C CA . GLU A 1 83 ? -9.572 -6.570 25.934 1.00 88.81 83 GLU A CA 1
ATOM 653 C C . GLU A 1 83 ? -8.641 -6.558 24.720 1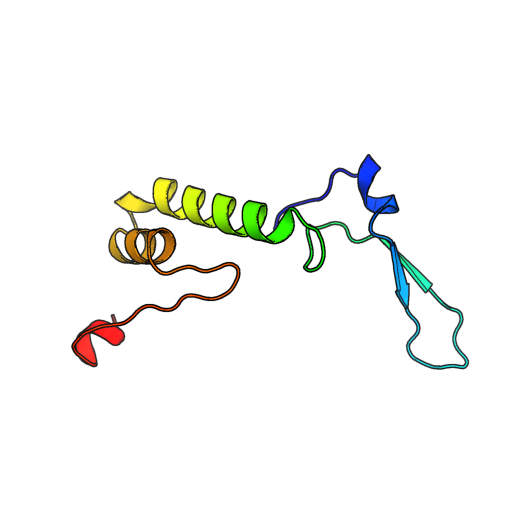.00 88.81 83 GLU A C 1
ATOM 655 O O . GLU A 1 83 ? -9.129 -6.620 23.602 1.00 88.81 83 GLU A O 1
ATOM 660 N N . ALA A 1 84 ? -7.318 -6.586 24.922 1.00 87.81 84 ALA A N 1
ATOM 661 C CA . ALA A 1 84 ? -6.342 -6.635 23.826 1.00 87.81 84 ALA A CA 1
ATOM 662 C C . ALA A 1 84 ? -6.389 -7.928 22.982 1.00 87.81 84 ALA A C 1
ATOM 664 O O . ALA A 1 84 ? -5.724 -8.010 21.951 1.00 87.81 84 ALA A O 1
ATOM 665 N N . LYS A 1 85 ? -7.097 -8.967 23.443 1.00 82.88 85 LYS A N 1
ATOM 666 C CA . LYS A 1 85 ? -7.237 -10.258 22.745 1.00 82.88 85 LYS A CA 1
ATOM 667 C C . LYS A 1 85 ? -8.543 -10.394 21.959 1.00 82.88 85 LYS A C 1
ATOM 669 O O . LYS A 1 85 ? -8.681 -11.389 21.247 1.00 82.88 85 LYS A O 1
ATOM 674 N N . ASN A 1 86 ? -9.479 -9.465 22.143 1.00 62.34 86 ASN A N 1
ATOM 675 C CA . ASN A 1 86 ? -10.760 -9.426 21.434 1.00 62.34 86 ASN A CA 1
ATOM 676 C C . ASN A 1 86 ? -10.644 -8.612 20.145 1.00 62.34 86 ASN A C 1
ATOM 678 O O . ASN A 1 86 ? -11.403 -8.938 19.207 1.00 62.34 86 ASN A O 1
#